Protein AF-A0A3N5W5A9-F1 (afdb_monomer_lite)

pLDDT: mean 96.79, std 3.3, range [76.69, 98.75]

Secondary structure (DSSP, 8-state):
-----SSHHHHHHHHHHHTT-SEEEEE--SHHHHHHHHHHHHTT-EEEEE-SSSSSSTTTS--

Radius of gyration: 12.02 Å; chains: 1; bounding box: 28×25×26 Å

Structure (mmCIF, N/CA/C/O backbone):
data_AF-A0A3N5W5A9-F1
#
_entry.id   AF-A0A3N5W5A9-F1
#
loop_
_atom_site.group_PDB
_atom_site.id
_atom_site.type_symbol
_atom_site.label_atom_id
_atom_site.label_alt_id
_atom_site.label_comp_id
_atom_site.label_asym_id
_atom_site.label_entity_id
_atom_site.label_seq_id
_atom_site.pdbx_PDB_ins_code
_atom_site.Cartn_x
_atom_site.Cartn_y
_atom_site.Cartn_z
_atom_site.occupancy
_atom_site.B_iso_or_equiv
_atom_site.auth_seq_id
_atom_site.auth_comp_id
_atom_site.auth_asym_id
_atom_site.auth_atom_id
_atom_site.pdbx_PDB_model_num
ATOM 1 N N . GLY A 1 1 ? -11.430 8.224 -0.516 1.00 94.06 1 GLY A N 1
ATOM 2 C CA . GLY A 1 1 ? -10.530 9.305 -0.954 1.00 94.06 1 GLY A CA 1
ATOM 3 C C . GLY A 1 1 ? -9.541 8.751 -1.955 1.00 94.06 1 GLY A C 1
ATOM 4 O O . GLY A 1 1 ? -9.452 7.533 -2.071 1.00 94.06 1 GLY A O 1
ATOM 5 N N . VAL A 1 2 ? -8.824 9.629 -2.651 1.00 97.69 2 VAL A N 1
ATOM 6 C CA . VAL A 1 2 ? -7.728 9.276 -3.566 1.00 97.69 2 VAL A CA 1
ATOM 7 C C . VAL A 1 2 ? -6.476 9.985 -3.065 1.00 97.69 2 VAL A C 1
ATOM 9 O O . VAL A 1 2 ? -6.546 11.160 -2.708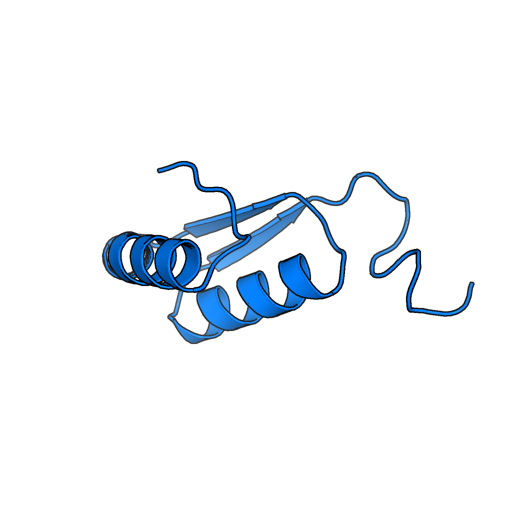 1.00 97.69 2 VAL A O 1
ATOM 12 N N . PHE A 1 3 ? -5.364 9.260 -2.986 1.00 97.94 3 PHE A N 1
ATOM 13 C CA . PHE A 1 3 ? -4.124 9.732 -2.378 1.00 97.94 3 PHE A CA 1
ATOM 14 C C . PHE A 1 3 ? -2.932 9.250 -3.202 1.00 97.94 3 PHE A C 1
ATOM 16 O O . PHE A 1 3 ? -2.938 8.121 -3.690 1.00 97.94 3 PHE A O 1
ATOM 23 N N . SER A 1 4 ? -1.907 10.087 -3.318 1.00 97.75 4 SER A N 1
ATOM 24 C CA . SER A 1 4 ? -0.551 9.662 -3.665 1.00 97.75 4 SER A CA 1
ATOM 25 C C . SER A 1 4 ? 0.194 9.254 -2.396 1.00 97.75 4 SER A C 1
ATOM 27 O O . SER A 1 4 ? -0.129 9.750 -1.322 1.00 97.75 4 SER A O 1
ATOM 29 N N . LEU A 1 5 ? 1.197 8.382 -2.512 1.00 97.88 5 LEU A N 1
ATOM 30 C CA . LEU A 1 5 ? 2.090 8.019 -1.412 1.00 97.88 5 LEU A CA 1
ATOM 31 C C . LEU A 1 5 ? 3.533 8.306 -1.827 1.00 97.88 5 LEU A C 1
ATOM 33 O O . LEU A 1 5 ? 4.118 7.534 -2.582 1.00 97.88 5 LEU A O 1
ATOM 37 N N . LEU A 1 6 ? 4.085 9.421 -1.349 1.00 97.25 6 LEU A N 1
ATOM 38 C CA . LEU A 1 6 ? 5.482 9.794 -1.588 1.00 97.25 6 LEU A CA 1
ATOM 39 C C . LEU A 1 6 ? 6.187 10.201 -0.292 1.00 97.25 6 LEU A C 1
ATOM 41 O O . LEU A 1 6 ? 7.350 9.870 -0.082 1.00 97.25 6 LEU A O 1
ATOM 45 N N . THR A 1 7 ? 5.472 10.899 0.586 1.00 98.06 7 THR A N 1
ATOM 46 C CA . THR A 1 7 ? 5.989 11.397 1.860 1.00 98.06 7 THR A CA 1
ATOM 47 C C . THR A 1 7 ? 5.388 10.644 3.045 1.00 98.06 7 THR A C 1
ATOM 49 O O . THR A 1 7 ? 4.355 9.981 2.942 1.00 98.06 7 THR A O 1
ATOM 52 N N . VAL A 1 8 ? 6.004 10.792 4.220 1.00 97.75 8 VAL A N 1
ATOM 53 C CA . VAL A 1 8 ? 5.446 10.256 5.474 1.00 97.75 8 VAL A CA 1
ATOM 54 C C . VAL A 1 8 ? 4.085 10.887 5.789 1.00 97.75 8 VAL A C 1
ATOM 56 O O . VAL A 1 8 ? 3.170 10.189 6.219 1.00 97.75 8 VAL A O 1
ATOM 59 N N . SER A 1 9 ? 3.908 12.179 5.489 1.00 98.38 9 SER A N 1
ATOM 60 C CA . SER A 1 9 ? 2.627 12.866 5.694 1.00 98.38 9 SER A CA 1
ATOM 61 C C . SER A 1 9 ? 1.506 12.265 4.839 1.00 98.38 9 SER A C 1
ATOM 63 O O . SER A 1 9 ? 0.375 12.122 5.309 1.00 98.38 9 SER A O 1
ATOM 65 N N . ASP A 1 10 ? 1.814 11.828 3.614 1.00 98.31 10 ASP A N 1
ATOM 66 C CA . ASP A 1 10 ? 0.850 11.110 2.778 1.00 98.31 10 ASP A CA 1
ATOM 67 C C . ASP A 1 10 ? 0.419 9.791 3.428 1.00 98.31 10 ASP A C 1
ATOM 69 O O . ASP A 1 10 ? -0.775 9.485 3.486 1.00 98.31 10 ASP A O 1
ATOM 73 N N . ALA A 1 11 ? 1.377 9.034 3.975 1.00 98.06 11 ALA A N 1
ATOM 74 C CA . ALA A 1 11 ? 1.085 7.797 4.695 1.00 98.06 11 ALA A CA 1
ATOM 75 C C . ALA A 1 11 ? 0.188 8.046 5.915 1.00 98.06 11 ALA A C 1
ATOM 77 O O . ALA A 1 11 ? -0.739 7.273 6.157 1.00 98.06 11 ALA A O 1
ATOM 78 N N . ASP A 1 12 ? 0.415 9.124 6.666 1.00 98.31 12 ASP A N 1
ATOM 79 C CA . ASP A 1 12 ? -0.426 9.491 7.809 1.00 98.31 12 ASP A CA 1
ATOM 80 C C . ASP A 1 12 ? -1.863 9.809 7.386 1.00 98.31 12 ASP A C 1
ATOM 82 O O . ASP A 1 12 ? -2.814 9.28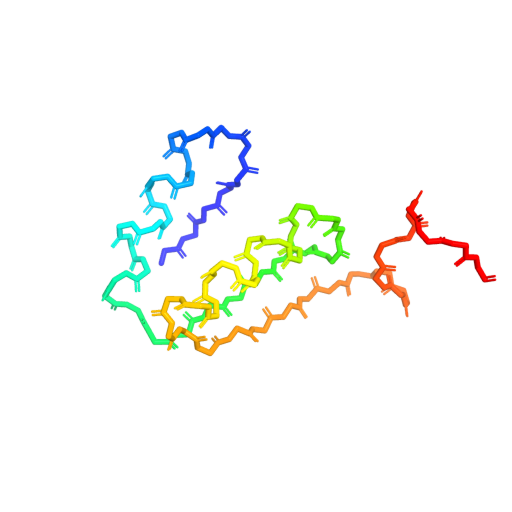7 7.975 1.00 98.31 12 ASP A O 1
ATOM 86 N N . ARG A 1 13 ? -2.039 10.570 6.300 1.00 98.44 13 ARG A N 1
ATOM 87 C CA . ARG A 1 13 ? -3.366 10.872 5.737 1.00 98.44 13 ARG A CA 1
ATOM 88 C C . ARG A 1 13 ? -4.085 9.619 5.244 1.00 98.44 13 ARG A C 1
ATOM 90 O O . ARG A 1 13 ? -5.289 9.477 5.472 1.00 98.44 13 ARG A O 1
ATOM 97 N N . ILE A 1 14 ? -3.364 8.706 4.593 1.00 98.38 14 ILE A N 1
ATOM 98 C CA . ILE A 1 14 ? -3.909 7.422 4.136 1.00 98.38 14 ILE A CA 1
ATOM 99 C C . ILE A 1 14 ? -4.337 6.572 5.334 1.00 98.38 14 ILE A C 1
ATOM 101 O O . ILE A 1 14 ? -5.455 6.059 5.328 1.00 98.38 14 ILE A O 1
ATOM 105 N N . LYS A 1 15 ? -3.498 6.453 6.372 1.00 98.06 15 LYS A N 1
ATOM 106 C CA . LYS A 1 15 ? -3.814 5.691 7.592 1.00 98.06 15 LYS A CA 1
ATOM 107 C C . LYS A 1 15 ? -5.065 6.229 8.281 1.00 98.06 15 LYS A C 1
ATOM 109 O O . LYS A 1 15 ? -5.945 5.446 8.633 1.00 98.06 15 LYS A O 1
ATOM 114 N N . GLU A 1 16 ? -5.174 7.547 8.431 1.00 98.19 16 GLU A N 1
ATOM 115 C CA . GLU A 1 16 ? -6.346 8.160 9.057 1.00 98.19 16 GLU A CA 1
ATOM 116 C C . GLU A 1 16 ? -7.615 7.919 8.228 1.00 98.19 16 GLU A C 1
ATOM 118 O O . GLU A 1 16 ? -8.647 7.505 8.755 1.00 98.19 16 GLU A O 1
ATOM 123 N N . TRP A 1 17 ? -7.535 8.064 6.902 1.00 98.19 17 TRP A N 1
AT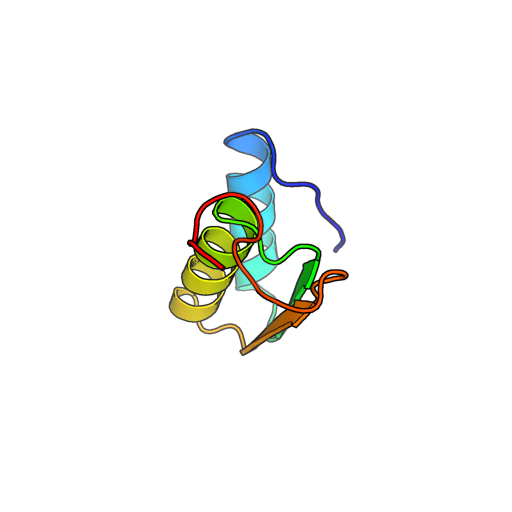OM 124 C CA . TRP A 1 17 ? -8.666 7.746 6.028 1.00 98.19 17 TRP A CA 1
ATOM 125 C C . TRP A 1 17 ? -9.036 6.252 6.059 1.00 98.19 17 TRP A C 1
ATOM 127 O O . TRP A 1 17 ? -10.217 5.889 5.978 1.00 98.19 17 TRP A O 1
ATOM 137 N N . ALA A 1 18 ? -8.043 5.370 6.171 1.00 97.88 18 ALA A N 1
ATOM 138 C CA . ALA A 1 18 ? -8.233 3.926 6.169 1.00 97.88 18 ALA A CA 1
ATOM 139 C C . ALA A 1 18 ? -9.043 3.440 7.380 1.00 97.88 18 ALA A C 1
ATOM 141 O O . ALA A 1 18 ? -9.841 2.521 7.221 1.00 97.88 18 ALA A O 1
ATOM 142 N N . ARG A 1 19 ? -8.943 4.102 8.544 1.00 97.31 19 ARG A N 1
ATOM 143 C CA . ARG A 1 19 ? -9.708 3.758 9.765 1.00 97.31 19 ARG A CA 1
ATOM 144 C C . ARG A 1 19 ? -11.226 3.743 9.568 1.00 97.31 19 ARG A C 1
ATOM 146 O O . ARG A 1 19 ? -11.927 2.999 10.243 1.00 97.31 19 ARG A O 1
ATOM 153 N N . ARG A 1 20 ? -11.736 4.547 8.631 1.00 97.06 20 ARG A N 1
ATOM 154 C CA . ARG A 1 20 ? -13.167 4.632 8.284 1.00 97.06 20 ARG A CA 1
ATOM 155 C C . ARG A 1 20 ? -13.531 3.919 6.980 1.00 97.06 20 ARG A C 1
ATOM 157 O O . ARG A 1 20 ? -14.598 4.158 6.420 1.00 97.06 20 ARG A O 1
ATOM 164 N N . SER A 1 21 ? -12.636 3.084 6.461 1.00 97.88 21 SER A N 1
ATOM 165 C CA . SER A 1 21 ? -12.776 2.421 5.164 1.00 97.88 21 SER A CA 1
ATOM 166 C C . SER A 1 21 ? -12.715 0.901 5.327 1.00 97.88 21 SER A C 1
ATOM 168 O O . SER A 1 21 ? -12.037 0.389 6.207 1.00 97.88 21 SER A O 1
ATOM 170 N N . LYS A 1 22 ? -13.417 0.161 4.461 1.00 98.19 22 LYS A N 1
ATOM 171 C CA . LYS A 1 22 ? -13.399 -1.319 4.459 1.00 98.19 22 LYS A CA 1
ATOM 172 C C . LYS A 1 22 ? -12.610 -1.917 3.296 1.00 98.19 22 LYS A C 1
AT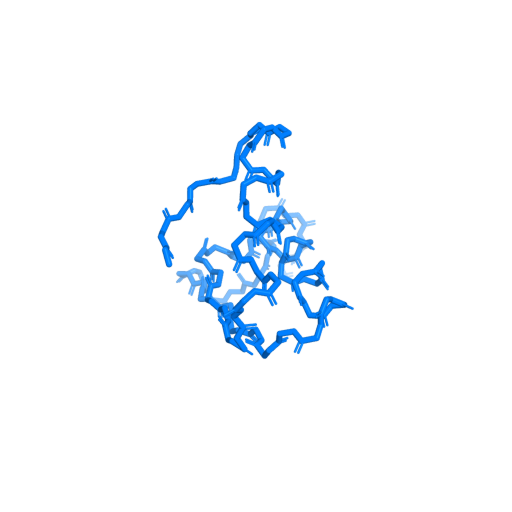OM 174 O O . LYS A 1 22 ? -12.199 -3.072 3.351 1.00 98.19 22 LYS A O 1
ATOM 179 N N . LYS A 1 23 ? -12.437 -1.148 2.222 1.00 98.50 23 LYS A N 1
ATOM 180 C CA . LYS A 1 23 ? -11.793 -1.578 0.981 1.00 98.50 23 LYS A CA 1
ATOM 181 C C . LYS A 1 23 ? -10.790 -0.527 0.531 1.00 98.50 23 LYS A C 1
ATOM 183 O O . LYS A 1 23 ? -11.038 0.664 0.719 1.00 98.50 23 LYS A O 1
ATOM 188 N N . ALA A 1 24 ? -9.699 -0.967 -0.080 1.00 98.50 24 ALA A N 1
ATOM 189 C CA . ALA A 1 24 ? -8.721 -0.097 -0.714 1.00 98.50 24 ALA A CA 1
ATOM 190 C C . ALA A 1 24 ? -8.247 -0.695 -2.041 1.00 98.50 24 ALA A C 1
ATOM 192 O O . ALA A 1 24 ? -8.146 -1.913 -2.187 1.00 98.50 24 ALA A O 1
ATOM 193 N N . VAL A 1 25 ? -7.937 0.183 -2.990 1.00 98.69 25 VAL A N 1
ATOM 194 C CA . VAL A 1 25 ? -7.271 -0.179 -4.241 1.00 98.69 25 VAL A CA 1
ATOM 195 C C . VAL A 1 25 ? -5.915 0.507 -4.254 1.00 98.69 25 VAL A C 1
ATOM 197 O O . VAL A 1 25 ? -5.839 1.716 -4.042 1.00 98.69 25 VAL A O 1
ATOM 200 N N . VAL A 1 26 ? -4.857 -0.263 -4.491 1.00 98.50 26 VAL A N 1
ATOM 201 C CA . VAL A 1 26 ? -3.510 0.257 -4.729 1.00 98.50 26 VAL A CA 1
ATOM 202 C C . VAL A 1 26 ? -3.235 0.198 -6.224 1.00 98.50 26 VAL A C 1
ATOM 204 O O . VAL A 1 26 ? -3.390 -0.854 -6.841 1.00 98.50 26 VAL A O 1
ATOM 207 N N . ILE A 1 27 ? -2.834 1.327 -6.802 1.00 98.12 27 ILE A N 1
ATOM 208 C CA . ILE A 1 27 ? -2.455 1.426 -8.212 1.00 98.12 27 ILE A CA 1
ATOM 209 C C . ILE A 1 27 ? -0.926 1.403 -8.283 1.00 98.12 27 ILE A C 1
ATOM 211 O O . ILE A 1 27 ? -0.267 2.285 -7.733 1.00 98.12 27 ILE A O 1
ATOM 215 N N . GLY A 1 28 ? -0.381 0.385 -8.945 1.00 97.06 28 GLY A N 1
ATOM 216 C CA . GLY A 1 28 ? 1.043 0.069 -9.003 1.00 97.06 28 GLY A CA 1
ATOM 217 C C . GLY A 1 28 ? 1.418 -1.095 -8.079 1.00 97.06 28 GLY A C 1
ATOM 218 O O . GLY A 1 28 ? 1.228 -1.046 -6.866 1.00 97.06 28 GLY A O 1
ATOM 219 N N . GLY A 1 29 ? 2.004 -2.135 -8.661 1.00 96.50 29 GLY A N 1
ATOM 220 C CA . GLY A 1 29 ? 2.509 -3.353 -8.026 1.00 96.50 29 GLY A CA 1
ATOM 221 C C . GLY A 1 29 ? 4.037 -3.395 -7.902 1.00 96.50 29 GLY A C 1
ATOM 222 O O . GLY A 1 29 ? 4.642 -4.469 -7.877 1.00 96.50 29 GLY A O 1
ATOM 223 N N . GLY A 1 30 ? 4.674 -2.223 -7.822 1.00 96.50 30 GLY A N 1
ATOM 224 C CA . GLY A 1 30 ? 6.060 -2.080 -7.368 1.00 96.50 30 GLY A CA 1
ATOM 225 C C . GLY A 1 30 ? 6.191 -2.221 -5.844 1.00 96.50 30 GLY A C 1
ATOM 226 O O . GLY A 1 30 ? 5.190 -2.308 -5.134 1.00 96.50 30 GLY A O 1
ATOM 227 N N . LEU A 1 31 ? 7.429 -2.193 -5.333 1.00 96.50 31 LEU A N 1
ATOM 228 C CA . LEU A 1 31 ? 7.738 -2.460 -3.917 1.00 96.50 31 LEU A CA 1
ATOM 229 C C . LEU A 1 31 ? 6.882 -1.631 -2.952 1.00 96.50 31 LEU A C 1
ATOM 231 O O . LEU A 1 31 ? 6.147 -2.193 -2.145 1.00 96.50 31 LEU A O 1
ATOM 235 N N . LEU A 1 32 ? 6.899 -0.306 -3.113 1.00 96.75 32 LEU A N 1
ATOM 236 C CA . LEU A 1 32 ? 6.133 0.608 -2.265 1.00 96.75 32 LEU A CA 1
ATOM 237 C C . LEU A 1 32 ? 4.623 0.327 -2.307 1.00 96.75 32 LEU A C 1
ATOM 239 O O . LEU A 1 32 ? 3.961 0.357 -1.273 1.00 96.75 32 LEU A O 1
ATOM 243 N N . GLY A 1 33 ? 4.069 0.045 -3.490 1.00 97.31 33 GLY A N 1
ATOM 244 C CA . GLY A 1 33 ? 2.643 -0.250 -3.645 1.00 97.31 33 GLY A CA 1
ATOM 245 C C . GLY A 1 33 ? 2.245 -1.527 -2.905 1.00 97.31 33 GLY A C 1
ATOM 246 O O . GLY A 1 33 ? 1.263 -1.542 -2.161 1.00 97.31 33 GLY A O 1
ATOM 247 N N . LEU A 1 34 ? 3.046 -2.586 -3.029 1.00 98.00 34 LEU A N 1
ATOM 248 C CA . LEU A 1 34 ? 2.796 -3.848 -2.331 1.00 98.00 34 LEU A CA 1
ATOM 249 C C . LEU A 1 34 ? 2.967 -3.723 -0.813 1.00 98.00 34 LEU A C 1
ATOM 251 O O . LEU A 1 34 ? 2.158 -4.270 -0.062 1.00 98.00 34 LEU A O 1
ATOM 255 N N . GLU A 1 35 ? 3.963 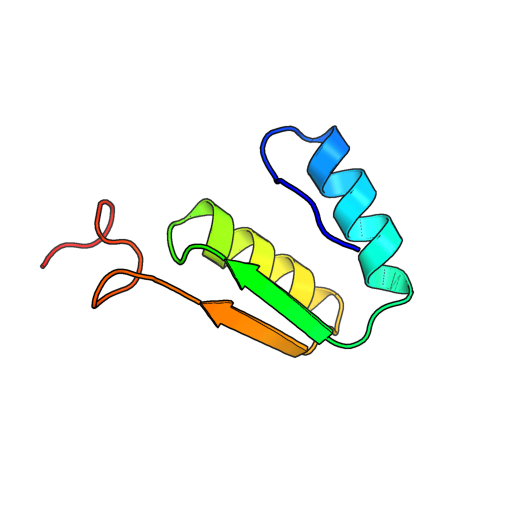-2.971 -0.343 1.00 97.75 35 GLU A N 1
ATOM 256 C CA . GLU A 1 35 ? 4.146 -2.689 1.084 1.00 97.75 35 GLU A CA 1
ATOM 257 C C . GLU A 1 35 ? 2.984 -1.870 1.656 1.00 97.75 35 GLU A C 1
ATOM 259 O O . GLU A 1 35 ? 2.430 -2.233 2.699 1.00 97.75 35 GLU A O 1
ATOM 264 N N . ALA A 1 36 ? 2.551 -0.823 0.947 1.00 98.00 36 ALA A N 1
ATOM 265 C CA . ALA A 1 36 ? 1.384 -0.028 1.318 1.00 98.00 36 ALA A CA 1
ATOM 266 C C . ALA A 1 36 ? 0.112 -0.887 1.351 1.00 98.00 36 ALA A C 1
ATOM 268 O O . ALA A 1 36 ? -0.657 -0.828 2.313 1.00 98.00 36 ALA A O 1
ATOM 269 N N . GLY A 1 37 ? -0.081 -1.748 0.348 1.00 98.25 37 GLY A N 1
ATOM 270 C CA . GLY A 1 37 ? -1.189 -2.698 0.301 1.00 98.25 37 GLY A CA 1
ATOM 271 C C . GLY A 1 37 ? -1.167 -3.683 1.471 1.00 98.25 37 GLY A C 1
ATOM 272 O O . GLY A 1 37 ? -2.193 -3.904 2.116 1.00 98.25 37 GLY A O 1
ATOM 273 N N . ASN A 1 38 ? 0.002 -4.225 1.817 1.00 98.44 38 ASN A N 1
ATOM 274 C CA . ASN A 1 38 ? 0.159 -5.088 2.986 1.00 98.44 38 ASN A CA 1
ATOM 275 C C . ASN A 1 38 ? -0.139 -4.341 4.297 1.00 98.44 38 ASN A C 1
ATOM 277 O O . ASN A 1 38 ? -0.800 -4.899 5.172 1.00 98.44 38 ASN A O 1
ATOM 281 N N . GLY A 1 39 ? 0.298 -3.086 4.426 1.00 98.06 39 GLY A N 1
ATOM 282 C CA . GLY A 1 39 ? -0.027 -2.225 5.564 1.00 98.06 39 GLY A CA 1
ATOM 283 C C . GLY A 1 39 ? -1.535 -2.018 5.719 1.00 98.06 39 GLY A C 1
ATOM 284 O O . GLY A 1 39 ? -2.083 -2.276 6.788 1.00 98.06 39 GLY A O 1
ATOM 285 N N . LEU A 1 40 ? -2.227 -1.658 4.635 1.00 98.44 40 LEU A N 1
ATOM 286 C CA . LEU A 1 40 ? -3.685 -1.496 4.623 1.00 98.44 40 LEU A CA 1
ATOM 287 C C . LEU A 1 40 ? -4.418 -2.808 4.944 1.00 98.44 40 LEU A C 1
ATOM 289 O O . LEU A 1 40 ? -5.393 -2.800 5.695 1.00 98.44 40 LEU A O 1
ATOM 293 N N . ARG A 1 41 ? -3.921 -3.949 4.452 1.00 98.44 41 ARG A N 1
ATOM 294 C CA . ARG A 1 41 ? -4.465 -5.271 4.797 1.00 98.44 41 ARG A CA 1
ATOM 295 C C . ARG A 1 41 ? -4.305 -5.578 6.287 1.00 98.44 41 ARG A C 1
ATOM 297 O O . ARG A 1 41 ? -5.247 -6.052 6.911 1.00 98.44 41 ARG A O 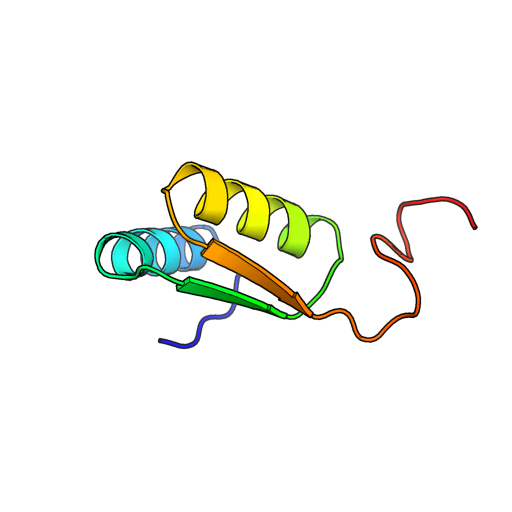1
ATOM 304 N N . LYS A 1 42 ? -3.144 -5.270 6.877 1.00 98.31 42 LYS A N 1
ATOM 305 C CA . LYS A 1 42 ? -2.906 -5.408 8.327 1.00 98.31 42 LYS A CA 1
ATOM 306 C C . LYS A 1 42 ? -3.807 -4.494 9.163 1.00 98.31 42 LYS A C 1
ATOM 308 O O . LYS A 1 42 ? -4.100 -4.825 10.304 1.00 98.31 42 LYS A O 1
ATOM 313 N N . MET A 1 43 ? -4.285 -3.387 8.593 1.00 97.62 43 MET A N 1
ATOM 314 C CA . MET A 1 43 ? -5.294 -2.515 9.205 1.00 97.62 43 MET A CA 1
ATOM 315 C C . MET A 1 43 ? -6.736 -3.041 9.057 1.00 97.62 43 MET A C 1
ATOM 317 O O . MET A 1 43 ? -7.670 -2.373 9.492 1.00 97.62 43 MET A O 1
ATOM 321 N N . GLY A 1 44 ? -6.938 -4.218 8.454 1.00 98.12 44 GLY A N 1
ATOM 322 C CA . GLY A 1 44 ? -8.248 -4.861 8.314 1.00 98.12 44 GLY A CA 1
ATOM 323 C C . GLY A 1 44 ? -9.003 -4.513 7.029 1.00 98.12 44 GLY A C 1
ATOM 324 O O . GLY A 1 44 ? -10.159 -4.909 6.876 1.00 98.12 44 GLY A O 1
ATOM 325 N N . LEU A 1 45 ? -8.384 -3.794 6.087 1.00 98.62 45 LEU A N 1
ATOM 326 C CA . LEU A 1 45 ? -9.020 -3.481 4.810 1.00 98.62 45 LEU A CA 1
ATOM 327 C C . LEU A 1 45 ? -8.903 -4.666 3.845 1.00 98.62 45 LEU A C 1
ATOM 329 O O . LEU A 1 45 ? -7.872 -5.334 3.763 1.00 98.62 45 LEU A O 1
ATOM 333 N N . THR A 1 46 ? -9.939 -4.877 3.033 1.00 98.75 46 THR A N 1
ATOM 334 C CA . THR A 1 46 ? -9.819 -5.702 1.823 1.00 98.75 46 THR A CA 1
ATOM 335 C C . THR A 1 46 ? -9.075 -4.900 0.760 1.00 98.75 46 THR A C 1
ATOM 337 O O . THR A 1 46 ? -9.550 -3.841 0.345 1.00 98.75 46 THR A O 1
ATOM 340 N N . VAL A 1 47 ? -7.913 -5.385 0.329 1.00 98.62 47 VAL A N 1
ATOM 341 C CA . VAL A 1 47 ? -7.036 -4.662 -0.599 1.00 98.62 47 VAL A CA 1
ATOM 342 C C . VAL A 1 47 ? -6.983 -5.366 -1.947 1.00 98.62 47 VAL A C 1
ATOM 344 O O . VAL A 1 47 ? -6.735 -6.568 -2.010 1.00 98.62 47 VAL A O 1
ATOM 347 N N . SER A 1 48 ? -7.162 -4.601 -3.019 1.00 98.56 48 SER A N 1
ATOM 348 C CA . SER A 1 48 ? -6.871 -5.026 -4.389 1.00 98.56 48 SER A CA 1
ATOM 349 C C . SER A 1 48 ? -5.696 -4.216 -4.929 1.00 98.56 48 SER A C 1
ATOM 351 O O . SER A 1 48 ? -5.631 -3.008 -4.713 1.00 98.56 48 SER A O 1
ATOM 353 N N . VAL A 1 49 ? -4.770 -4.868 -5.627 1.00 98.19 49 VAL A N 1
ATOM 354 C CA . VAL A 1 49 ? -3.640 -4.204 -6.290 1.00 98.19 49 VAL A CA 1
ATOM 355 C C . VAL A 1 49 ? -3.856 -4.292 -7.793 1.00 98.19 49 VAL A C 1
ATOM 357 O O . VAL A 1 49 ? -4.150 -5.368 -8.308 1.00 98.19 49 VAL A O 1
ATOM 360 N N . VAL A 1 50 ? -3.722 -3.163 -8.481 1.00 98.19 50 VAL A N 1
ATOM 361 C CA . VAL A 1 50 ? -3.790 -3.071 -9.940 1.00 98.19 50 VAL A CA 1
ATOM 362 C C . VAL A 1 50 ? -2.396 -2.739 -10.450 1.00 98.19 50 VAL A C 1
ATOM 364 O O . VAL A 1 50 ? -1.840 -1.703 -10.095 1.00 98.19 50 VAL A O 1
ATOM 367 N N . GLU A 1 51 ? -1.835 -3.615 -11.273 1.00 96.75 51 GLU A N 1
ATOM 368 C CA . GLU A 1 51 ? -0.547 -3.424 -11.938 1.00 96.75 51 GLU A CA 1
ATOM 369 C C . GLU A 1 51 ? -0.773 -3.421 -13.452 1.00 96.75 51 GLU A C 1
ATOM 371 O O . GLU A 1 51 ? -1.588 -4.181 -13.970 1.00 96.75 51 GLU A O 1
ATOM 376 N N . PHE A 1 52 ? -0.088 -2.509 -14.134 1.00 95.81 52 PHE A N 1
ATOM 377 C CA . PHE A 1 52 ? -0.103 -2.376 -15.581 1.00 95.81 52 PHE A CA 1
ATOM 378 C C . PHE A 1 52 ? 0.771 -3.439 -16.258 1.00 95.81 52 PHE A C 1
ATOM 380 O O . PHE A 1 52 ? 0.402 -3.971 -17.303 1.00 95.81 52 PHE A O 1
ATOM 387 N N . PHE A 1 53 ? 1.930 -3.752 -15.676 1.00 95.00 53 PHE A N 1
ATOM 388 C CA . PHE A 1 53 ? 2.830 -4.781 -16.192 1.00 95.00 53 PHE A CA 1
ATOM 389 C C . PHE A 1 53 ? 2.266 -6.197 -15.988 1.00 95.00 53 PHE A C 1
ATOM 391 O O . PHE A 1 53 ? 1.441 -6.449 -15.114 1.00 95.00 53 PHE A O 1
ATOM 398 N N . SER A 1 54 ? 2.765 -7.162 -16.765 1.00 95.19 54 SER A N 1
ATOM 399 C CA . SER A 1 54 ? 2.355 -8.573 -16.671 1.00 95.19 54 SER A CA 1
ATOM 400 C C . SER A 1 54 ? 2.796 -9.274 -15.380 1.00 95.19 54 SER A C 1
ATOM 402 O O . SER A 1 54 ? 2.368 -10.397 -15.117 1.00 95.19 54 SER A O 1
ATOM 404 N N . ARG A 1 55 ? 3.657 -8.634 -14.579 1.00 94.81 55 ARG A N 1
ATOM 405 C CA . ARG A 1 55 ? 4.150 -9.143 -13.297 1.00 94.81 55 ARG A CA 1
ATOM 406 C C . ARG A 1 55 ? 4.336 -8.019 -12.284 1.00 94.81 55 ARG A C 1
ATOM 408 O O . ARG A 1 55 ? 4.571 -6.868 -12.651 1.00 94.81 55 ARG A O 1
ATOM 415 N N . PHE A 1 56 ? 4.291 -8.378 -11.006 1.00 96.00 56 PHE A N 1
ATOM 416 C CA . PHE A 1 56 ? 4.681 -7.490 -9.915 1.00 96.00 56 PHE A CA 1
ATOM 417 C C . PHE A 1 56 ? 6.195 -7.301 -9.846 1.00 96.00 56 PHE A C 1
ATOM 419 O O . PHE A 1 56 ? 6.953 -8.102 -10.389 1.00 96.00 56 PHE A O 1
ATOM 426 N N . LEU A 1 57 ? 6.628 -6.250 -9.142 1.00 95.94 57 LEU A N 1
ATOM 427 C CA . LEU A 1 57 ? 8.047 -5.958 -8.916 1.00 95.94 57 LEU A CA 1
ATOM 428 C C . LEU A 1 57 ? 8.898 -6.018 -10.204 1.00 95.94 57 LEU A C 1
ATOM 430 O O . LEU A 1 57 ? 9.986 -6.596 -10.189 1.00 95.94 57 LEU A O 1
ATOM 434 N N . PRO A 1 58 ? 8.456 -5.408 -11.323 1.00 93.00 58 PRO A N 1
ATOM 435 C CA . PRO A 1 58 ? 9.077 -5.614 -12.634 1.00 93.00 58 PRO A CA 1
ATOM 436 C C . PRO A 1 58 ? 10.537 -5.140 -12.715 1.00 93.00 58 PRO A C 1
ATOM 438 O O . PRO A 1 58 ? 11.253 -5.530 -13.635 1.00 93.00 58 PRO A O 1
ATOM 441 N N . ARG A 1 59 ? 10.981 -4.299 -11.767 1.00 92.00 59 ARG A N 1
ATOM 442 C CA . ARG A 1 59 ? 12.368 -3.818 -11.653 1.00 92.00 59 ARG A CA 1
ATOM 443 C C . ARG A 1 59 ? 13.176 -4.498 -10.546 1.00 92.00 59 ARG A C 1
ATOM 445 O O . ARG A 1 59 ? 14.376 -4.272 -10.482 1.00 92.00 59 ARG A O 1
ATOM 452 N N . GLN A 1 60 ? 12.530 -5.227 -9.638 1.00 94.62 60 GLN A N 1
ATOM 453 C CA . GLN A 1 60 ? 13.161 -5.754 -8.423 1.00 94.62 60 GLN A CA 1
ATOM 454 C C . GLN A 1 60 ? 13.275 -7.274 -8.417 1.00 94.62 60 GLN A C 1
ATOM 456 O O . GLN A 1 60 ? 14.179 -7.797 -7.778 1.00 94.62 60 GLN A O 1
ATOM 461 N N . MET A 1 61 ? 12.356 -7.977 -9.075 1.00 91.50 61 MET A N 1
ATOM 462 C CA . MET A 1 61 ? 12.446 -9.423 -9.239 1.00 91.50 61 MET A CA 1
ATOM 463 C C . MET A 1 61 ? 13.082 -9.751 -10.578 1.00 91.50 61 MET A C 1
ATOM 465 O O . MET A 1 61 ? 12.821 -9.052 -11.559 1.00 91.50 61 MET A O 1
ATOM 469 N N . ASP A 1 62 ? 13.844 -10.837 -10.622 1.00 86.31 62 ASP A N 1
ATOM 470 C CA . ASP A 1 62 ? 14.306 -11.414 -11.879 1.00 86.31 62 ASP A CA 1
ATOM 471 C C . ASP A 1 62 ? 13.119 -11.836 -12.760 1.00 86.31 62 ASP A C 1
ATOM 473 O O . ASP A 1 62 ? 11.959 -11.869 -12.320 1.00 86.31 62 ASP A O 1
ATOM 477 N N . VAL A 1 63 ? 13.414 -12.059 -14.039 1.00 76.69 63 VAL A N 1
ATOM 478 C CA . VAL A 1 63 ? 12.428 -12.439 -15.059 1.00 76.69 63 VAL A CA 1
ATOM 479 C C . VAL A 1 63 ? 12.262 -13.947 -15.110 1.00 76.69 63 VAL A C 1
ATOM 481 O O . VAL A 1 63 ? 13.298 -14.644 -15.053 1.00 76.69 63 VAL A O 1
#

Sequence (63 aa):
GVFSLLTVSDADRIKEWARRSKKAVVIGGGLLGLEAGNGLRKMGLTVSVVEFFSRFLPRQMDV

Foldseek 3Di:
DDFDDDDPVRVVVVVVVLLVAAEEEFEAQAPVSVVSQVVSVVVNHHYHYDHPDPDHNPPNDDD